Protein AF-A0ABD0NF14-F1 (afdb_monomer_lite)

Foldseek 3Di:
DDPVVVVVVVLVVLCVVLVVLLVLLQVLLVLCVPDPPLLVLLQVLCVVVVHDSDRQQHADPVDPCSSLSNLVSCLSSVVSSVVSCVVVVPPGDDQDPVSNVSSVVSNVVCVVVVVVD

Organism: Cirrhinus mrigala (NCBI:txid683832)

Sequence (117 aa):
MSDWSRRYIMVKDALKVVKPTVDKVKAIVEFFHKSTVATEKLKFTQRQMGMPELRPKQECATRWNSTFYMLKRILESKDAIISTLAVINAPVDTLSQENWETIKEVCNILEPFEEVT

InterPro domains:
  IPR012337 Ribonuclease H-like superfamily [SSF53098] (10-116)
  IPR052035 Zinc finger BED domain-containing [PTHR46481] (10-117)

pLDDT: mean 85.96, std 11.76, range [49.84, 96.31]

Secondary structure (DSSP, 8-state):
--HHHHHHHHHHHHHHHTHHHHHHHHHHHHHHHH-HHHHHHHHHHHHHTT----PPPPP-TT-THHHHHHHHHHHHTHHHHHHHHHHTT-SSPPPPHHHHHHHHHHHHHHHHHHTT-

Radius of gyration: 15.06 Å; chains: 1; bounding box: 42×29×37 Å

Structure (mmCIF, N/CA/C/O backbone):
data_AF-A0ABD0NF14-F1
#
_entry.id   AF-A0ABD0NF14-F1
#
loop_
_atom_site.group_PDB
_atom_site.id
_atom_site.type_symbol
_atom_site.label_atom_id
_atom_site.label_alt_id
_atom_site.label_comp_id
_atom_site.label_asym_id
_atom_site.label_entity_id
_atom_site.label_seq_id
_atom_site.pdbx_PDB_ins_code
_atom_site.Cartn_x
_atom_site.Cartn_y
_atom_site.Cartn_z
_atom_site.occupancy
_atom_site.B_iso_or_equiv
_atom_site.auth_seq_id
_atom_site.auth_comp_id
_atom_site.auth_asym_id
_atom_site.auth_atom_id
_atom_site.pdbx_PDB_model_num
ATOM 1 N N . MET A 1 1 ? 25.378 -13.646 -21.030 1.00 49.84 1 MET A N 1
ATOM 2 C CA . MET A 1 1 ? 24.395 -12.998 -20.132 1.00 49.84 1 MET A CA 1
ATOM 3 C C . MET A 1 1 ? 23.090 -13.755 -20.251 1.00 49.84 1 MET A C 1
ATOM 5 O O . MET A 1 1 ? 22.535 -13.788 -21.341 1.00 49.84 1 MET A O 1
ATOM 9 N N . SER A 1 2 ? 22.653 -14.409 -19.182 1.00 55.59 2 SER A N 1
ATOM 10 C CA . SER A 1 2 ? 21.353 -15.082 -19.106 1.00 55.59 2 SER A CA 1
ATOM 11 C C . SER A 1 2 ? 20.211 -14.079 -19.303 1.00 55.59 2 SER A C 1
ATOM 13 O O . SER A 1 2 ? 20.272 -12.975 -18.759 1.00 55.59 2 SER A O 1
ATOM 15 N N . ASP A 1 3 ? 19.171 -14.469 -20.048 1.00 69.44 3 ASP A N 1
ATOM 16 C CA . ASP A 1 3 ? 17.930 -13.701 -20.287 1.00 69.44 3 ASP A CA 1
ATOM 17 C C . ASP A 1 3 ? 17.351 -13.104 -18.984 1.00 69.44 3 ASP A C 1
ATOM 19 O O . ASP A 1 3 ? 16.937 -11.947 -18.913 1.00 69.44 3 ASP A O 1
ATOM 23 N N . TRP A 1 4 ? 17.498 -13.856 -17.893 1.00 60.41 4 TRP A N 1
ATOM 24 C CA . TRP A 1 4 ? 17.142 -13.478 -16.527 1.00 60.41 4 TRP A CA 1
ATOM 25 C C . TRP A 1 4 ? 17.778 -12.170 -16.025 1.00 60.41 4 TRP A C 1
ATOM 27 O O . TRP A 1 4 ? 17.117 -11.357 -15.383 1.00 60.41 4 TRP A O 1
ATOM 37 N N . SER A 1 5 ? 19.051 -11.914 -16.343 1.00 65.69 5 SER A N 1
ATOM 38 C CA . SER A 1 5 ? 19.748 -10.703 -15.888 1.00 65.69 5 SER A CA 1
ATOM 39 C C . SER A 1 5 ? 19.247 -9.450 -16.609 1.00 65.69 5 SER A C 1
ATOM 41 O O . SER A 1 5 ? 19.223 -8.375 -16.015 1.00 65.69 5 SER A O 1
ATOM 43 N N . ARG A 1 6 ? 18.805 -9.577 -17.869 1.00 67.12 6 ARG A N 1
ATOM 44 C CA . ARG A 1 6 ? 18.199 -8.467 -18.622 1.00 67.12 6 ARG A CA 1
ATOM 45 C C . ARG A 1 6 ? 16.795 -8.149 -18.120 1.00 67.12 6 ARG A C 1
ATOM 47 O O . ARG A 1 6 ? 16.507 -6.982 -17.869 1.00 67.12 6 ARG A O 1
ATOM 54 N N . ARG A 1 7 ? 15.960 -9.172 -17.904 1.00 67.38 7 ARG A N 1
ATOM 55 C CA . ARG A 1 7 ? 14.607 -9.008 -17.342 1.00 67.38 7 ARG A CA 1
ATOM 56 C C . ARG A 1 7 ? 14.644 -8.347 -15.962 1.00 67.38 7 ARG A C 1
ATOM 58 O O . ARG A 1 7 ? 13.910 -7.397 -15.716 1.00 67.38 7 ARG A O 1
ATOM 65 N N . TYR A 1 8 ? 15.568 -8.773 -15.099 1.00 67.69 8 TYR A N 1
ATOM 66 C CA . TYR A 1 8 ? 15.750 -8.189 -13.768 1.00 67.69 8 TYR A CA 1
ATOM 67 C C . TYR A 1 8 ? 16.123 -6.695 -13.799 1.00 67.69 8 TYR A C 1
ATOM 69 O O . TYR A 1 8 ? 15.604 -5.909 -13.005 1.00 67.69 8 TYR A O 1
ATOM 77 N N . ILE A 1 9 ? 17.004 -6.285 -14.719 1.00 69.00 9 ILE A N 1
ATOM 78 C CA . ILE A 1 9 ? 17.384 -4.872 -14.881 1.00 69.00 9 ILE A CA 1
ATOM 79 C C . ILE A 1 9 ? 16.190 -4.047 -15.376 1.00 69.00 9 ILE A C 1
ATOM 81 O O . ILE A 1 9 ? 15.915 -2.996 -14.804 1.00 69.00 9 ILE A O 1
ATOM 85 N N . MET A 1 10 ? 15.431 -4.552 -16.354 1.00 69.19 10 MET A N 1
ATOM 86 C CA . MET A 1 10 ? 14.229 -3.87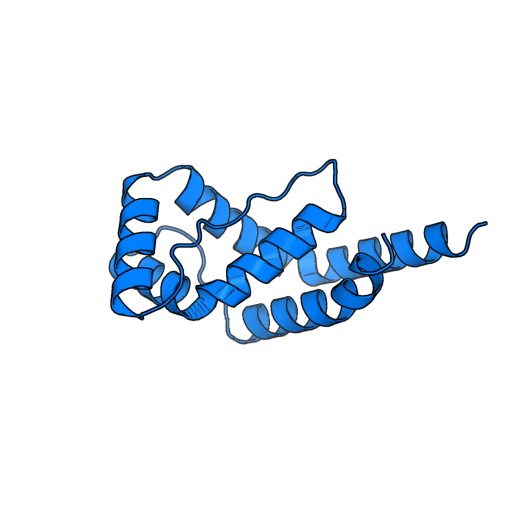5 -16.859 1.00 69.19 10 MET A CA 1
ATOM 87 C C . MET A 1 10 ? 13.180 -3.664 -15.765 1.00 69.19 10 MET A C 1
ATOM 89 O O . MET A 1 10 ? 12.643 -2.568 -15.634 1.00 69.19 10 MET A O 1
ATOM 93 N N . VAL A 1 11 ? 12.938 -4.681 -14.933 1.00 71.00 11 VAL A N 1
ATOM 94 C CA . VAL A 1 11 ? 12.033 -4.579 -13.778 1.00 71.00 11 VAL A CA 1
ATOM 95 C C . VAL A 1 11 ? 12.525 -3.523 -12.788 1.00 71.00 11 VAL A C 1
ATOM 97 O O . VAL A 1 11 ? 11.745 -2.686 -12.334 1.00 71.00 11 VAL A O 1
ATOM 100 N N . LYS A 1 12 ? 13.824 -3.509 -12.471 1.00 70.25 12 LYS A N 1
ATOM 101 C CA . LYS A 1 12 ? 14.401 -2.492 -11.583 1.00 70.25 12 LYS A CA 1
ATOM 102 C C . LYS A 1 12 ? 14.279 -1.081 -12.141 1.00 70.25 12 LYS A C 1
ATOM 104 O O . LYS A 1 12 ? 14.006 -0.163 -11.371 1.00 70.25 12 LYS A O 1
ATOM 109 N N . ASP A 1 13 ? 14.492 -0.898 -13.436 1.00 71.69 13 ASP A N 1
ATOM 110 C CA . ASP A 1 13 ? 14.392 0.413 -14.069 1.00 71.69 13 ASP A CA 1
ATOM 111 C C . ASP A 1 13 ? 12.936 0.885 -14.163 1.00 71.69 13 ASP A C 1
ATOM 113 O O . ASP A 1 13 ? 12.659 2.039 -13.841 1.00 71.69 13 ASP A O 1
ATOM 117 N N . ALA A 1 14 ? 11.988 -0.010 -14.451 1.00 72.31 14 ALA A N 1
ATOM 118 C CA . ALA A 1 14 ? 10.557 0.292 -14.376 1.00 72.31 14 ALA A CA 1
ATOM 119 C C . ALA A 1 14 ? 10.132 0.708 -12.954 1.00 72.31 14 ALA A C 1
ATOM 121 O O . ALA A 1 14 ? 9.421 1.699 -12.773 1.00 72.31 14 ALA A O 1
ATOM 122 N N . LEU A 1 15 ? 10.639 0.020 -11.922 1.00 75.38 15 LEU A N 1
ATOM 123 C CA . LEU A 1 15 ? 10.373 0.367 -10.522 1.00 75.38 15 LEU A CA 1
ATOM 124 C C . LEU A 1 15 ? 10.942 1.736 -10.110 1.00 75.38 15 LEU A C 1
ATOM 126 O O . LEU A 1 15 ? 10.413 2.357 -9.187 1.00 75.38 15 LEU A O 1
ATOM 130 N N . LYS A 1 16 ? 11.988 2.242 -10.780 1.00 79.25 16 LYS A N 1
ATOM 131 C CA . LYS A 1 16 ? 12.502 3.602 -10.526 1.00 79.25 16 LYS A CA 1
ATOM 132 C C . LYS A 1 16 ? 11.514 4.673 -10.973 1.00 79.25 16 LYS A C 1
ATOM 134 O O . LYS A 1 16 ? 11.384 5.679 -10.281 1.00 79.25 16 LYS A O 1
ATOM 139 N N . VAL A 1 17 ? 10.812 4.456 -12.086 1.00 79.88 17 VAL A N 1
ATOM 140 C CA . VAL A 1 17 ? 9.836 5.418 -12.629 1.00 79.88 17 VAL A CA 1
ATOM 141 C C . VAL A 1 17 ? 8.646 5.573 -11.682 1.00 79.88 17 VAL A C 1
ATOM 143 O O . VAL A 1 17 ? 8.181 6.680 -11.432 1.00 79.88 17 VAL A O 1
ATOM 146 N N . VAL A 1 18 ? 8.208 4.471 -11.074 1.00 86.88 18 VAL A N 1
ATOM 147 C CA . VAL A 1 18 ? 7.053 4.432 -10.157 1.00 86.88 18 VAL A CA 1
ATOM 148 C C . VAL A 1 18 ? 7.442 4.585 -8.685 1.00 86.88 18 VAL A C 1
ATOM 150 O O . VAL A 1 18 ? 6.599 4.459 -7.793 1.00 86.88 18 VAL A O 1
ATOM 153 N N . LYS A 1 19 ? 8.716 4.889 -8.407 1.00 88.50 19 LYS A N 1
ATOM 154 C CA . LYS A 1 19 ? 9.252 5.034 -7.051 1.00 88.50 19 LYS A CA 1
ATOM 155 C C . LYS A 1 19 ? 8.436 5.989 -6.164 1.00 88.50 19 LYS A C 1
ATOM 157 O O . LYS A 1 19 ? 8.161 5.593 -5.032 1.00 88.50 19 LYS A O 1
ATOM 162 N N . PRO A 1 20 ? 7.985 7.174 -6.627 1.00 91.75 20 PRO A N 1
ATOM 163 C CA . PRO A 1 20 ? 7.176 8.064 -5.791 1.00 91.75 20 PRO A CA 1
ATOM 164 C C . PRO A 1 20 ? 5.870 7.412 -5.319 1.00 91.75 20 PRO A C 1
ATOM 166 O O . PRO A 1 20 ? 5.490 7.532 -4.156 1.00 91.75 20 PRO A O 1
ATOM 169 N N . THR A 1 21 ? 5.199 6.668 -6.201 1.00 92.88 21 THR A N 1
ATOM 170 C CA . THR A 1 21 ? 3.984 5.918 -5.861 1.00 92.88 21 THR A CA 1
ATOM 171 C C . THR A 1 21 ? 4.288 4.789 -4.881 1.00 92.88 21 THR A C 1
ATOM 173 O O . THR A 1 21 ? 3.576 4.622 -3.893 1.00 92.88 21 THR A O 1
ATOM 176 N N . VAL A 1 22 ? 5.373 4.048 -5.106 1.00 90.56 22 VAL A N 1
ATOM 177 C CA . VAL A 1 22 ? 5.811 2.965 -4.215 1.00 90.56 22 VAL A CA 1
ATOM 178 C C . VAL A 1 22 ? 6.155 3.488 -2.817 1.00 90.56 22 VAL A C 1
ATOM 180 O O . VAL A 1 22 ? 5.794 2.852 -1.829 1.00 90.56 22 VAL A O 1
ATOM 183 N N . ASP A 1 23 ? 6.802 4.646 -2.703 1.00 92.12 23 ASP A N 1
ATOM 184 C CA . ASP A 1 23 ? 7.159 5.235 -1.408 1.00 92.12 23 ASP A CA 1
ATOM 185 C C . ASP A 1 23 ? 5.912 5.673 -0.616 1.00 92.12 23 ASP A C 1
ATOM 187 O O . ASP A 1 23 ? 5.832 5.420 0.588 1.00 92.12 23 ASP A O 1
ATOM 191 N N . LYS A 1 24 ? 4.883 6.216 -1.284 1.00 94.38 24 LYS A N 1
ATOM 192 C CA . LYS A 1 24 ? 3.580 6.488 -0.643 1.00 94.38 24 LYS A CA 1
ATOM 193 C C . LYS A 1 24 ? 2.919 5.210 -0.132 1.00 94.38 24 LYS A C 1
ATOM 195 O O . LYS A 1 24 ? 2.443 5.159 1.001 1.00 94.38 24 LYS A O 1
ATOM 200 N N . VAL A 1 25 ? 2.925 4.152 -0.946 1.00 94.25 25 VAL A N 1
ATOM 201 C CA . VAL A 1 25 ? 2.404 2.839 -0.541 1.00 94.25 25 VAL A CA 1
ATOM 202 C C . VAL A 1 25 ? 3.146 2.323 0.696 1.00 94.25 25 VAL A C 1
ATOM 204 O O . VAL A 1 25 ? 2.504 1.862 1.641 1.00 94.25 25 VAL A O 1
ATOM 207 N N . LYS A 1 26 ? 4.478 2.449 0.740 1.00 93.06 26 LYS A N 1
ATOM 208 C CA . LYS A 1 26 ? 5.286 2.065 1.910 1.00 93.06 26 LYS A CA 1
ATOM 209 C C . LYS A 1 26 ? 4.884 2.829 3.161 1.00 93.06 26 LYS A C 1
ATOM 211 O O . LYS A 1 26 ? 4.709 2.194 4.196 1.00 93.06 26 LYS A O 1
ATOM 216 N N . ALA A 1 27 ? 4.688 4.142 3.065 1.00 94.62 27 ALA A N 1
ATOM 217 C CA . ALA A 1 27 ? 4.265 4.959 4.199 1.00 94.62 27 ALA A CA 1
ATOM 218 C C . ALA A 1 27 ? 2.914 4.489 4.769 1.00 94.62 27 ALA A C 1
ATOM 220 O O . ALA A 1 27 ? 2.772 4.338 5.982 1.00 94.62 27 ALA A O 1
ATOM 221 N N . ILE A 1 28 ? 1.947 4.167 3.902 1.00 95.31 28 ILE A N 1
ATOM 222 C CA . ILE A 1 28 ? 0.641 3.624 4.314 1.00 95.31 28 ILE A CA 1
ATOM 223 C C . ILE A 1 28 ? 0.807 2.263 5.003 1.00 95.31 28 ILE A C 1
ATOM 225 O O . ILE A 1 28 ? 0.266 2.034 6.087 1.00 95.31 28 ILE A O 1
ATOM 229 N N . VAL A 1 29 ? 1.564 1.350 4.392 1.00 94.12 29 VAL A N 1
ATOM 230 C CA . VAL A 1 29 ? 1.828 0.014 4.949 1.00 94.12 29 VAL A CA 1
ATOM 231 C C . VAL A 1 29 ? 2.501 0.118 6.316 1.00 94.12 29 VAL A C 1
ATOM 233 O O . VAL A 1 29 ? 2.100 -0.563 7.260 1.00 94.12 29 VAL A O 1
ATOM 236 N N . GLU A 1 30 ? 3.517 0.968 6.431 1.00 94.19 30 GLU A N 1
ATOM 237 C CA . GLU A 1 30 ? 4.273 1.189 7.656 1.00 94.19 30 GLU A CA 1
ATOM 238 C C . GLU A 1 30 ? 3.403 1.801 8.754 1.00 94.19 30 GLU A C 1
ATOM 240 O O . GLU A 1 30 ? 3.473 1.355 9.900 1.00 94.19 30 GLU A O 1
ATOM 245 N N . PHE A 1 31 ? 2.533 2.749 8.406 1.00 94.75 31 PHE A N 1
ATOM 246 C CA . PHE A 1 31 ? 1.566 3.331 9.331 1.00 94.75 31 PHE A CA 1
ATOM 247 C C . PHE A 1 31 ? 0.662 2.262 9.958 1.00 94.75 31 PHE A C 1
ATOM 249 O O . PHE A 1 31 ? 0.575 2.168 11.187 1.00 94.75 31 PHE A O 1
ATOM 256 N N . PHE A 1 32 ? 0.057 1.392 9.142 1.00 94.25 32 PHE A N 1
ATOM 257 C CA . PHE A 1 32 ? -0.724 0.270 9.668 1.00 94.25 32 PHE A CA 1
ATOM 258 C C . PHE A 1 32 ? 0.149 -0.692 10.471 1.00 94.25 32 PHE A C 1
ATOM 260 O O . PHE A 1 32 ? -0.281 -1.206 11.501 1.00 94.25 32 PHE A O 1
ATOM 267 N N . HIS A 1 33 ? 1.394 -0.922 10.057 1.00 92.50 33 HIS A N 1
ATOM 268 C CA . HIS A 1 33 ? 2.269 -1.834 10.779 1.00 92.50 33 HIS A CA 1
ATOM 269 C C . HIS A 1 33 ? 2.626 -1.336 12.186 1.00 92.50 33 HIS A C 1
ATOM 271 O O . HIS A 1 33 ? 2.670 -2.139 13.118 1.00 92.50 33 HIS A O 1
ATOM 277 N N . LYS A 1 34 ? 2.848 -0.025 12.330 1.00 93.44 34 LYS A N 1
ATOM 278 C CA . LYS A 1 34 ? 3.210 0.643 13.588 1.00 93.44 34 LYS A CA 1
ATOM 279 C C . LYS A 1 34 ? 2.022 0.866 14.522 1.00 93.44 34 LYS A C 1
ATOM 281 O O . LYS A 1 34 ? 2.220 0.965 15.729 1.00 93.44 34 LYS A O 1
ATOM 286 N N . SER A 1 35 ? 0.802 0.953 13.991 1.00 94.56 35 SER A N 1
ATOM 287 C CA . SER A 1 35 ? -0.396 1.251 14.777 1.00 94.56 35 SER A CA 1
ATOM 288 C C . SER A 1 35 ? -1.335 0.050 14.871 1.00 94.56 35 SER A C 1
ATOM 290 O O . SER A 1 35 ? -2.059 -0.285 13.928 1.00 94.56 35 SER A O 1
ATOM 292 N N . THR A 1 36 ? -1.381 -0.569 16.055 1.00 93.50 36 THR A N 1
ATOM 293 C CA 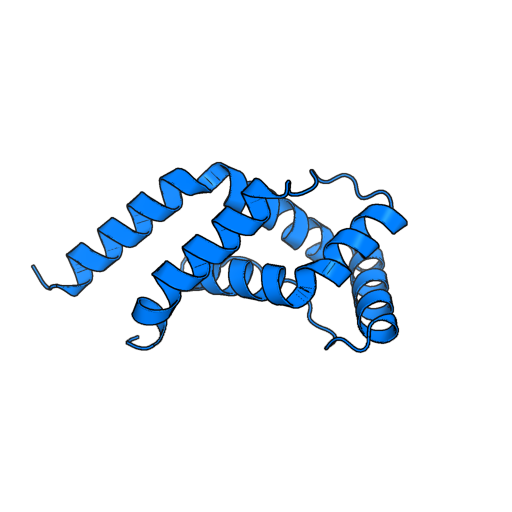. THR A 1 36 ? -2.351 -1.629 16.374 1.00 93.50 36 THR A CA 1
ATOM 294 C C . THR A 1 36 ? -3.783 -1.123 16.224 1.00 93.50 36 THR A C 1
ATOM 296 O O . THR A 1 36 ? -4.616 -1.811 15.646 1.00 93.50 36 THR A O 1
ATOM 299 N N . VAL A 1 37 ? -4.059 0.112 16.659 1.00 95.00 37 VAL A N 1
ATOM 300 C CA . VAL A 1 37 ? -5.390 0.731 16.547 1.00 95.00 37 VAL A CA 1
ATOM 301 C C . VAL A 1 37 ? -5.804 0.885 15.083 1.00 95.00 37 VAL A C 1
ATOM 303 O O . VAL A 1 37 ? -6.917 0.510 14.716 1.00 95.00 37 VAL A O 1
ATOM 306 N N . ALA A 1 38 ? -4.905 1.377 14.223 1.00 94.94 38 ALA A N 1
ATOM 307 C CA . ALA A 1 38 ? -5.190 1.499 12.795 1.00 94.94 38 ALA A CA 1
ATOM 308 C C . ALA A 1 38 ? -5.380 0.124 12.134 1.00 94.94 38 ALA A C 1
ATOM 310 O O . ALA A 1 38 ? -6.282 -0.041 11.315 1.00 94.94 38 ALA A O 1
ATOM 311 N N . THR A 1 39 ? -4.573 -0.875 12.512 1.00 94.81 39 THR A N 1
ATOM 312 C CA . THR A 1 39 ? -4.720 -2.255 12.018 1.00 94.81 39 THR A CA 1
ATOM 313 C C . THR A 1 39 ? -6.070 -2.856 12.410 1.00 94.81 39 THR A C 1
ATOM 315 O O . THR A 1 39 ? -6.742 -3.442 11.564 1.00 94.81 39 THR A O 1
ATOM 318 N N . GLU A 1 40 ? -6.500 -2.702 13.661 1.00 94.88 40 GLU A N 1
ATOM 319 C CA . GLU A 1 40 ? -7.800 -3.215 14.107 1.00 94.88 40 GLU A CA 1
ATOM 320 C C . GLU A 1 40 ? -8.961 -2.494 13.414 1.00 94.88 40 GLU A C 1
ATOM 322 O O . GLU A 1 40 ? -9.942 -3.130 13.017 1.00 94.88 40 GLU A O 1
ATOM 327 N N . LYS A 1 41 ? -8.830 -1.185 13.163 1.00 96.31 41 LYS A N 1
ATOM 328 C CA . LYS A 1 41 ? -9.822 -0.439 12.380 1.00 96.31 41 LYS A CA 1
ATOM 329 C C . LYS A 1 41 ? -9.887 -0.906 10.926 1.00 96.31 41 LYS A C 1
ATOM 331 O O . LYS A 1 41 ? -10.986 -1.001 10.378 1.00 96.31 41 LYS A O 1
ATOM 336 N N . LEU A 1 42 ? -8.748 -1.243 10.321 1.00 96.06 42 LEU A N 1
ATOM 337 C CA . LEU A 1 42 ? -8.702 -1.814 8.975 1.00 96.06 42 LEU A CA 1
ATOM 338 C C . LEU A 1 42 ? -9.424 -3.164 8.924 1.00 96.06 42 LEU A C 1
ATOM 340 O O . LEU A 1 42 ? -10.306 -3.339 8.088 1.00 96.06 42 LEU A O 1
ATOM 344 N N . LYS A 1 43 ? -9.135 -4.074 9.861 1.00 95.25 43 LYS A N 1
ATOM 345 C CA . LYS A 1 43 ? -9.828 -5.372 9.958 1.00 95.25 43 LYS A CA 1
ATOM 346 C C . LYS A 1 43 ? -11.329 -5.218 10.163 1.00 95.25 43 LYS A C 1
ATOM 348 O O . LYS A 1 43 ? -12.126 -5.951 9.584 1.00 95.25 43 LYS A O 1
ATOM 353 N N . PHE A 1 44 ? -11.738 -4.274 11.011 1.00 95.56 44 PHE A N 1
ATOM 354 C CA . PHE A 1 44 ? -13.152 -3.960 11.198 1.00 95.56 44 PHE A CA 1
ATOM 355 C C . PHE A 1 44 ? -13.792 -3.499 9.883 1.00 95.56 44 PHE A C 1
ATOM 357 O O . PHE A 1 44 ? -14.837 -4.014 9.502 1.00 95.56 44 PHE A O 1
ATOM 364 N N . THR A 1 45 ? -13.141 -2.585 9.163 1.00 95.69 45 THR A N 1
ATOM 365 C CA . THR A 1 45 ? -13.627 -2.072 7.874 1.00 95.69 45 THR A CA 1
ATOM 366 C C . THR A 1 45 ? -13.712 -3.180 6.820 1.00 95.69 45 THR A C 1
ATOM 368 O O . THR A 1 45 ? -14.734 -3.297 6.152 1.00 95.69 45 THR A O 1
ATOM 371 N N . GLN A 1 46 ? -12.706 -4.058 6.736 1.00 95.69 46 GLN A N 1
ATOM 372 C CA . GLN A 1 46 ? -12.722 -5.238 5.860 1.00 95.69 46 GLN A CA 1
ATOM 373 C C . GLN A 1 46 ? -13.921 -6.147 6.157 1.00 95.69 46 GLN A C 1
ATOM 375 O O . GLN A 1 46 ? -14.661 -6.492 5.239 1.00 95.69 46 GLN A O 1
ATOM 380 N N . ARG A 1 47 ? -14.185 -6.449 7.437 1.00 95.94 47 ARG A N 1
ATOM 381 C CA . ARG A 1 47 ? -15.364 -7.230 7.853 1.00 95.94 47 ARG A CA 1
ATOM 382 C C . ARG A 1 47 ? -16.681 -6.575 7.450 1.00 95.94 47 ARG A C 1
ATOM 384 O O . ARG A 1 47 ? -17.563 -7.264 6.950 1.00 95.94 47 ARG A O 1
ATOM 391 N N . GLN A 1 48 ? -16.817 -5.263 7.646 1.00 96.12 48 GLN A N 1
ATOM 392 C CA . GLN A 1 48 ? -18.030 -4.532 7.256 1.00 96.12 48 GLN A CA 1
ATOM 393 C C . GLN A 1 48 ? -18.258 -4.548 5.738 1.00 96.12 48 GLN A C 1
ATOM 395 O O . GLN A 1 48 ? -19.400 -4.558 5.292 1.00 96.12 48 GLN A O 1
ATOM 400 N N . MET A 1 49 ? -17.183 -4.587 4.950 1.00 95.06 49 MET A N 1
ATOM 401 C CA . MET A 1 49 ? -17.236 -4.655 3.487 1.00 95.06 49 MET A CA 1
ATOM 402 C C . MET A 1 49 ? -17.346 -6.090 2.942 1.00 95.06 49 MET A C 1
ATOM 404 O O . MET A 1 49 ? -17.352 -6.274 1.729 1.00 95.06 49 MET A O 1
ATOM 408 N N . GLY A 1 50 ? -17.393 -7.115 3.803 1.00 93.12 50 GLY A N 1
ATOM 409 C CA . GLY A 1 50 ? -17.364 -8.519 3.373 1.00 93.12 50 GLY A CA 1
ATOM 410 C C . GLY A 1 50 ? -16.046 -8.933 2.702 1.00 93.12 50 GLY A C 1
ATOM 411 O O . GLY A 1 50 ? -16.009 -9.914 1.963 1.00 93.12 50 GLY A O 1
ATOM 412 N N . MET A 1 51 ? -14.967 -8.182 2.935 1.00 92.44 51 MET A N 1
ATOM 413 C CA . MET A 1 51 ? -13.640 -8.446 2.385 1.00 92.44 51 MET A CA 1
ATOM 414 C C . MET A 1 51 ? -12.824 -9.347 3.324 1.00 92.44 51 MET A C 1
ATOM 416 O O . MET A 1 51 ? -13.013 -9.300 4.543 1.00 92.44 51 MET A O 1
ATOM 420 N N . PRO A 1 52 ? -11.854 -10.117 2.799 1.00 89.12 52 PRO A N 1
ATOM 421 C CA . PRO A 1 52 ? -10.909 -10.840 3.638 1.00 89.12 52 PRO A CA 1
ATOM 422 C C . PRO A 1 52 ? -10.116 -9.890 4.551 1.00 89.12 52 PRO A C 1
ATOM 424 O O . PRO A 1 52 ? -9.674 -8.820 4.128 1.00 89.12 52 PRO A O 1
ATOM 427 N N . GLU A 1 53 ? -9.894 -10.300 5.801 1.00 89.88 53 GLU A N 1
ATOM 428 C CA . GLU A 1 53 ? -9.093 -9.548 6.774 1.00 89.88 53 GLU A CA 1
ATOM 429 C C . GLU A 1 53 ? -7.598 -9.661 6.457 1.00 89.88 53 GLU A C 1
ATOM 431 O O . GLU A 1 53 ? -6.875 -10.523 6.964 1.00 89.88 53 GLU A O 1
ATOM 436 N N . LEU A 1 54 ? -7.120 -8.788 5.578 1.00 85.56 54 LEU A N 1
ATOM 437 C CA . LEU A 1 54 ? -5.742 -8.785 5.114 1.00 85.56 54 LEU A CA 1
ATOM 438 C C . LEU A 1 54 ? -4.970 -7.618 5.716 1.00 85.56 54 LEU A C 1
ATOM 440 O O . LEU A 1 54 ? -5.276 -6.452 5.472 1.00 85.56 54 LEU A O 1
ATOM 444 N N . ARG A 1 55 ? -3.890 -7.926 6.437 1.00 85.31 55 ARG A N 1
ATOM 445 C CA . ARG A 1 55 ? -2.915 -6.906 6.833 1.00 85.31 55 ARG A CA 1
ATOM 446 C C . ARG A 1 55 ? -2.074 -6.483 5.614 1.00 85.31 55 ARG A C 1
ATOM 448 O O . ARG A 1 55 ? -1.662 -7.363 4.842 1.00 85.31 55 ARG A O 1
ATOM 455 N N . PRO A 1 56 ? -1.760 -5.183 5.450 1.00 82.50 56 PRO A N 1
ATOM 456 C CA . PRO A 1 56 ? -0.817 -4.729 4.434 1.00 82.50 56 PRO A CA 1
ATOM 457 C C . PRO A 1 56 ? 0.539 -5.437 4.577 1.00 82.50 56 PRO A C 1
ATOM 459 O O . PRO A 1 56 ? 1.031 -5.639 5.691 1.00 82.50 56 PRO A O 1
ATOM 462 N N . LYS A 1 57 ? 1.135 -5.848 3.452 1.00 80.25 57 LYS A N 1
ATOM 463 C CA . LYS A 1 57 ? 2.435 -6.536 3.426 1.00 80.25 57 LYS A CA 1
ATOM 464 C C . LYS A 1 57 ? 3.563 -5.509 3.363 1.00 80.25 57 LYS A C 1
ATOM 466 O O . LYS A 1 57 ? 3.564 -4.686 2.460 1.00 80.25 57 LYS A O 1
ATOM 471 N N . GLN A 1 58 ? 4.528 -5.587 4.280 1.00 79.88 58 GLN A N 1
ATOM 472 C CA . GLN A 1 58 ? 5.760 -4.798 4.193 1.00 79.88 58 GLN A CA 1
ATOM 473 C C . GLN A 1 58 ? 6.653 -5.289 3.052 1.00 79.88 58 GLN A C 1
ATOM 475 O O . GLN A 1 58 ? 6.756 -6.492 2.798 1.00 79.88 58 GLN A O 1
ATOM 480 N N . GLU A 1 59 ? 7.314 -4.346 2.385 1.00 75.31 59 GLU A N 1
ATOM 481 C CA . GLU A 1 59 ? 8.397 -4.652 1.457 1.00 75.31 59 GLU A CA 1
ATOM 482 C C . GLU A 1 59 ? 9.593 -5.251 2.219 1.00 75.31 59 GLU A C 1
ATOM 484 O O . GLU A 1 59 ? 9.885 -4.889 3.357 1.00 75.31 59 GLU A O 1
ATOM 489 N N . CYS A 1 60 ? 10.310 -6.165 1.572 1.00 70.25 60 CYS A N 1
ATOM 490 C CA . CYS A 1 60 ? 11.536 -6.772 2.061 1.00 70.25 60 CYS A CA 1
ATOM 491 C C . CYS A 1 60 ? 12.653 -6.474 1.055 1.00 70.25 60 CYS A C 1
ATOM 493 O O . CYS A 1 60 ? 12.722 -7.090 -0.007 1.00 70.25 60 CYS A O 1
ATOM 495 N N . ALA A 1 61 ? 13.548 -5.545 1.394 1.00 60.34 61 ALA A N 1
ATOM 496 C CA . ALA A 1 61 ? 14.570 -5.028 0.477 1.00 60.34 61 ALA A CA 1
ATOM 497 C C . ALA A 1 61 ? 15.476 -6.107 -0.158 1.00 60.34 61 ALA A C 1
ATOM 499 O O . ALA A 1 61 ? 16.039 -5.891 -1.229 1.00 60.34 61 ALA A O 1
ATOM 500 N N . THR A 1 62 ? 15.610 -7.277 0.476 1.00 59.91 62 THR A N 1
ATOM 501 C CA . THR A 1 62 ? 16.432 -8.396 -0.012 1.00 59.91 62 THR A CA 1
ATOM 502 C C . THR A 1 62 ? 15.703 -9.321 -0.994 1.00 59.91 62 THR A C 1
ATOM 504 O O . THR A 1 62 ? 16.335 -10.192 -1.590 1.00 59.91 62 THR A O 1
ATOM 507 N N . ARG A 1 63 ? 14.391 -9.146 -1.204 1.00 63.69 63 ARG A N 1
ATOM 508 C CA . ARG A 1 63 ? 13.568 -9.964 -2.109 1.00 63.69 63 ARG A CA 1
ATOM 509 C C . ARG A 1 63 ? 12.872 -9.080 -3.133 1.00 63.69 63 ARG A C 1
ATOM 511 O O . ARG A 1 63 ? 11.977 -8.315 -2.783 1.00 63.69 63 ARG A O 1
ATOM 518 N N . TRP A 1 64 ? 13.236 -9.231 -4.404 1.00 65.88 64 TRP A N 1
ATOM 519 C CA . TRP A 1 64 ? 12.705 -8.401 -5.492 1.00 65.88 64 TRP A CA 1
ATOM 520 C C . TRP A 1 64 ? 11.176 -8.526 -5.664 1.00 65.88 64 TRP A C 1
ATOM 522 O O . TRP A 1 64 ? 10.521 -7.532 -5.960 1.00 65.88 64 TRP A O 1
ATOM 532 N N . ASN A 1 65 ? 10.589 -9.688 -5.338 1.00 73.25 65 ASN A N 1
ATOM 533 C CA . ASN A 1 65 ? 9.131 -9.902 -5.362 1.00 73.25 65 ASN A CA 1
ATOM 534 C C . ASN A 1 65 ? 8.377 -9.183 -4.240 1.00 73.25 65 ASN A C 1
ATOM 536 O O . ASN A 1 65 ? 7.152 -9.086 -4.273 1.00 73.25 65 ASN A O 1
ATOM 540 N N . SER A 1 66 ? 9.067 -8.695 -3.208 1.00 80.75 66 SER A N 1
ATOM 541 C CA . SER A 1 66 ? 8.385 -8.123 -2.047 1.00 80.75 66 SER A CA 1
ATOM 542 C C . SER A 1 66 ? 7.653 -6.821 -2.376 1.00 80.75 66 SER A C 1
ATOM 544 O O . SER A 1 66 ? 6.561 -6.602 -1.853 1.00 80.75 66 SER A O 1
ATOM 546 N N . THR A 1 67 ? 8.191 -6.006 -3.291 1.00 83.88 67 THR A N 1
ATOM 547 C CA . THR A 1 67 ? 7.516 -4.806 -3.796 1.00 83.88 67 THR A CA 1
ATOM 548 C C . THR A 1 67 ? 6.246 -5.195 -4.549 1.00 83.88 67 THR A C 1
ATOM 550 O O . THR A 1 67 ? 5.186 -4.655 -4.253 1.00 83.88 67 THR A O 1
ATOM 553 N N . PHE A 1 68 ? 6.312 -6.194 -5.438 1.00 86.75 68 PHE A N 1
ATOM 554 C CA . PHE A 1 68 ? 5.135 -6.725 -6.135 1.00 86.75 68 PHE A CA 1
ATOM 555 C C . PHE A 1 68 ? 4.055 -7.202 -5.154 1.00 86.75 68 PHE A C 1
ATOM 557 O O . PHE A 1 68 ? 2.908 -6.770 -5.239 1.00 86.75 68 PHE A O 1
ATOM 564 N N . TYR A 1 69 ? 4.419 -8.025 -4.168 1.00 89.25 69 TYR A N 1
ATOM 565 C CA . TYR A 1 69 ? 3.465 -8.542 -3.185 1.00 89.25 69 TYR A CA 1
ATOM 566 C C . TYR A 1 69 ? 2.868 -7.460 -2.276 1.00 89.25 69 TYR A C 1
ATOM 568 O O . TYR A 1 69 ? 1.710 -7.581 -1.871 1.00 89.25 69 TYR A O 1
ATOM 576 N N . MET A 1 70 ? 3.633 -6.418 -1.944 1.00 92.50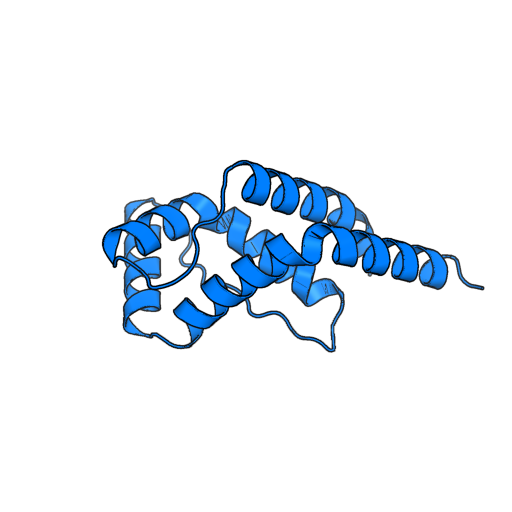 70 MET A N 1
ATOM 577 C CA . MET A 1 70 ? 3.125 -5.248 -1.223 1.00 92.50 70 MET A CA 1
ATOM 578 C C . MET A 1 70 ? 2.090 -4.496 -2.065 1.00 92.50 70 MET A C 1
ATOM 580 O O . MET A 1 70 ? 0.990 -4.232 -1.582 1.00 92.50 70 MET A O 1
ATOM 584 N N . LEU A 1 71 ? 2.420 -4.201 -3.324 1.00 91.62 71 LEU A N 1
ATOM 585 C CA . LEU A 1 71 ? 1.541 -3.495 -4.258 1.00 91.62 71 LEU A CA 1
ATOM 586 C C . LEU A 1 71 ? 0.250 -4.285 -4.524 1.00 91.62 71 LEU A C 1
ATOM 588 O O . LEU A 1 71 ? -0.842 -3.735 -4.378 1.00 91.62 71 LEU A O 1
ATOM 592 N N . LYS A 1 72 ? 0.362 -5.594 -4.790 1.00 92.19 72 LYS A N 1
ATOM 593 C CA . LYS A 1 72 ? -0.782 -6.495 -5.004 1.00 92.19 72 LYS A CA 1
ATOM 594 C C . LYS A 1 72 ? -1.707 -6.523 -3.785 1.00 92.19 72 LYS A C 1
ATOM 596 O O . LYS A 1 72 ? -2.912 -6.343 -3.925 1.00 92.19 72 LYS A O 1
ATOM 601 N N . ARG A 1 73 ? -1.153 -6.635 -2.571 1.00 93.19 73 ARG A N 1
ATOM 602 C CA . ARG A 1 73 ? -1.947 -6.632 -1.328 1.00 93.19 73 ARG A CA 1
ATOM 603 C C . ARG A 1 73 ? -2.693 -5.315 -1.103 1.00 93.19 73 ARG A C 1
ATOM 605 O O . ARG A 1 73 ? -3.820 -5.317 -0.611 1.00 93.19 73 ARG A O 1
ATOM 612 N N . ILE A 1 74 ? -2.050 -4.195 -1.418 1.00 93.81 74 ILE A N 1
ATOM 613 C CA . ILE A 1 74 ? -2.648 -2.867 -1.280 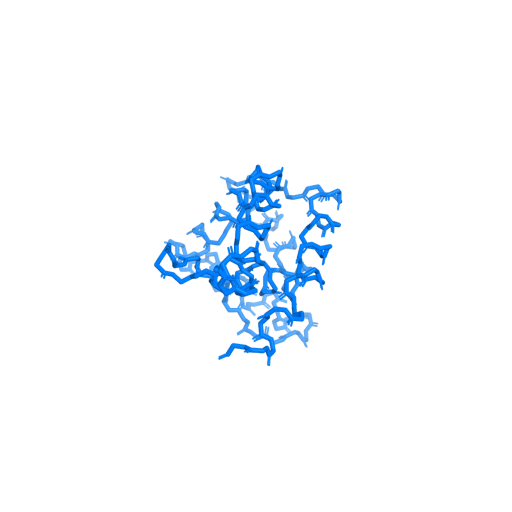1.00 93.81 74 ILE A CA 1
ATOM 614 C C . ILE A 1 74 ? -3.791 -2.677 -2.283 1.00 93.81 74 ILE A C 1
ATOM 616 O O . ILE A 1 74 ? -4.823 -2.131 -1.901 1.00 93.81 74 ILE A O 1
ATOM 620 N N . LEU A 1 75 ? -3.667 -3.201 -3.508 1.00 93.94 75 LEU A N 1
ATOM 621 C CA . LEU A 1 75 ? -4.768 -3.236 -4.478 1.00 93.94 75 LEU A CA 1
ATOM 622 C C . LEU A 1 75 ? -5.937 -4.110 -4.013 1.00 93.94 75 LEU A C 1
ATOM 624 O O . LEU A 1 75 ? -7.078 -3.662 -4.065 1.00 93.94 75 LEU A O 1
ATOM 628 N N . GLU A 1 76 ? -5.664 -5.318 -3.510 1.00 93.19 76 GLU A N 1
ATOM 629 C CA . GLU A 1 76 ? -6.690 -6.229 -2.966 1.00 93.19 76 GLU A CA 1
ATOM 630 C C . GLU A 1 76 ? -7.494 -5.591 -1.824 1.00 93.19 76 GLU A C 1
ATOM 632 O O . GLU A 1 76 ? -8.654 -5.929 -1.611 1.00 93.19 76 GLU A O 1
ATOM 637 N N . SER A 1 77 ? -6.874 -4.675 -1.076 1.00 93.25 77 SER A N 1
ATOM 638 C CA . SER A 1 77 ? -7.478 -3.995 0.076 1.00 93.25 77 SER A CA 1
ATOM 639 C C . SER A 1 77 ? -7.821 -2.529 -0.202 1.00 93.25 77 SER A C 1
ATOM 641 O O . SER A 1 77 ? -8.031 -1.780 0.752 1.00 93.25 77 SER A O 1
ATOM 643 N N . LYS A 1 78 ? -7.859 -2.100 -1.473 1.00 94.81 78 LYS A N 1
ATOM 644 C CA . LYS A 1 78 ? -7.970 -0.686 -1.873 1.00 94.81 78 LYS A CA 1
ATOM 645 C C . LYS A 1 78 ? -9.100 0.047 -1.149 1.00 94.81 78 LYS A C 1
ATOM 647 O O . LYS A 1 78 ? -8.840 1.038 -0.468 1.00 94.81 78 LYS A O 1
ATOM 652 N N . ASP A 1 79 ? -10.327 -0.454 -1.258 1.00 95.19 79 ASP A N 1
ATOM 653 C CA . ASP A 1 79 ? -11.511 0.231 -0.726 1.00 95.19 79 ASP A CA 1
ATOM 654 C C . ASP A 1 79 ? -11.494 0.286 0.805 1.00 95.19 79 ASP A C 1
ATOM 656 O O . ASP A 1 79 ? -11.732 1.338 1.405 1.00 95.19 79 ASP A O 1
ATOM 660 N N . ALA A 1 80 ? -11.095 -0.817 1.446 1.00 95.75 80 ALA A N 1
ATOM 661 C CA . ALA A 1 80 ? -10.937 -0.875 2.893 1.00 95.75 80 ALA A CA 1
ATOM 662 C C . ALA A 1 80 ? -9.846 0.085 3.394 1.00 95.75 80 ALA A C 1
ATOM 664 O O . ALA A 1 80 ? -10.029 0.728 4.429 1.00 95.75 80 ALA A O 1
ATOM 665 N N . ILE A 1 81 ? -8.733 0.226 2.669 1.00 95.50 81 ILE A N 1
ATOM 666 C CA . ILE A 1 81 ? -7.656 1.160 3.016 1.00 95.50 81 ILE A CA 1
ATOM 667 C C . ILE A 1 81 ? -8.119 2.603 2.865 1.00 95.50 81 ILE A C 1
ATOM 669 O O . ILE A 1 81 ? -7.975 3.366 3.818 1.00 95.50 81 ILE A O 1
ATOM 673 N N . ILE A 1 82 ? -8.710 2.970 1.724 1.00 96.06 82 ILE A N 1
ATOM 674 C CA . ILE A 1 82 ? -9.213 4.332 1.486 1.00 96.06 82 ILE A CA 1
ATOM 675 C C . ILE A 1 82 ? -10.213 4.716 2.578 1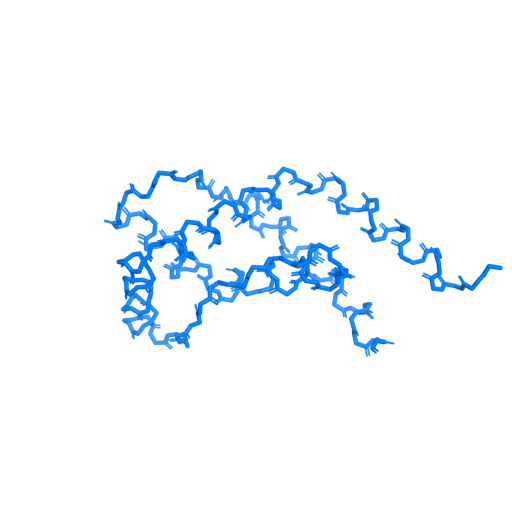.00 96.06 82 ILE A C 1
ATOM 677 O O . ILE A 1 82 ? -10.052 5.747 3.234 1.00 96.06 82 ILE A O 1
ATOM 681 N N . SER A 1 83 ? -11.200 3.853 2.832 1.00 96.19 83 SER A N 1
ATOM 682 C CA . SER A 1 83 ? -12.204 4.093 3.866 1.00 96.19 83 SER A CA 1
ATOM 683 C C . SER A 1 83 ? -11.581 4.192 5.256 1.00 96.19 83 SER A C 1
ATOM 685 O O . SER A 1 83 ? -11.956 5.071 6.029 1.00 96.19 83 SER A O 1
ATOM 687 N N . THR A 1 84 ? -10.634 3.316 5.598 1.00 95.94 84 THR A N 1
ATOM 688 C CA . THR A 1 84 ? -10.019 3.318 6.932 1.00 95.94 84 THR A CA 1
ATOM 689 C C . THR A 1 84 ? -9.195 4.578 7.162 1.00 95.94 84 THR A C 1
ATOM 691 O O . THR A 1 84 ? -9.352 5.204 8.208 1.00 95.94 84 THR A O 1
ATOM 694 N N . LEU A 1 85 ? -8.349 4.968 6.200 1.00 96.19 85 LEU A N 1
ATOM 695 C CA . LEU A 1 85 ? -7.509 6.166 6.297 1.00 96.19 85 LEU A CA 1
ATOM 696 C C . LEU A 1 85 ? -8.356 7.433 6.461 1.00 96.19 85 LEU A C 1
ATOM 698 O O . LEU A 1 85 ? -8.026 8.272 7.299 1.00 96.19 85 LEU A O 1
ATOM 702 N N . ALA A 1 86 ? -9.469 7.532 5.726 1.00 95.44 86 ALA A N 1
ATOM 703 C CA . ALA A 1 86 ? -10.413 8.638 5.848 1.00 95.44 86 ALA A CA 1
ATOM 704 C C . ALA A 1 86 ? -11.081 8.676 7.233 1.00 95.44 86 ALA A C 1
ATOM 706 O O . ALA A 1 86 ? -11.119 9.722 7.875 1.00 95.44 86 ALA A O 1
ATOM 707 N N . VAL A 1 87 ? -11.559 7.530 7.732 1.00 95.31 87 VAL A N 1
ATOM 708 C CA . VAL A 1 87 ? -12.266 7.443 9.024 1.00 95.31 87 VAL A CA 1
ATOM 709 C C . VAL A 1 87 ? -11.374 7.810 10.210 1.00 95.31 87 VAL A C 1
ATOM 711 O O . VAL A 1 87 ? -11.856 8.402 11.172 1.00 95.31 87 VAL A O 1
ATOM 714 N N . ILE A 1 88 ? -10.090 7.448 10.174 1.00 95.19 88 ILE A N 1
ATOM 715 C CA . ILE A 1 88 ? -9.153 7.729 11.276 1.00 95.19 88 ILE A CA 1
ATOM 716 C C . ILE A 1 88 ? -8.350 9.016 11.074 1.00 95.19 88 ILE A C 1
ATOM 718 O O . ILE A 1 88 ? -7.491 9.306 11.904 1.00 95.19 88 ILE A O 1
ATOM 722 N N . ASN A 1 89 ? -8.602 9.752 9.985 1.00 94.31 89 ASN A N 1
ATOM 723 C CA . ASN A 1 89 ? -7.838 10.930 9.579 1.00 94.31 89 ASN A CA 1
ATOM 724 C C . ASN A 1 89 ? -6.319 10.679 9.645 1.00 94.31 89 ASN A C 1
ATOM 726 O O . ASN A 1 89 ? -5.579 11.350 10.369 1.00 94.31 89 ASN A O 1
ATOM 730 N N . ALA A 1 90 ? -5.876 9.617 8.968 1.00 94.00 90 ALA A N 1
ATOM 731 C CA . ALA A 1 90 ? -4.509 9.128 9.080 1.00 94.00 90 ALA A CA 1
ATOM 732 C C . ALA A 1 90 ? -3.486 10.180 8.599 1.00 94.00 90 ALA A C 1
ATOM 734 O O . ALA A 1 90 ? -3.689 10.784 7.547 1.00 94.00 90 ALA A O 1
ATOM 735 N N . PRO A 1 91 ? -2.348 10.353 9.297 1.00 94.00 91 PRO A N 1
ATOM 736 C CA . PRO A 1 91 ? -1.300 11.304 8.925 1.00 94.00 91 PRO A CA 1
ATOM 737 C C . PRO A 1 91 ? -0.385 10.735 7.825 1.00 94.00 91 PRO A C 1
ATOM 739 O O . PRO A 1 91 ? 0.834 10.686 7.979 1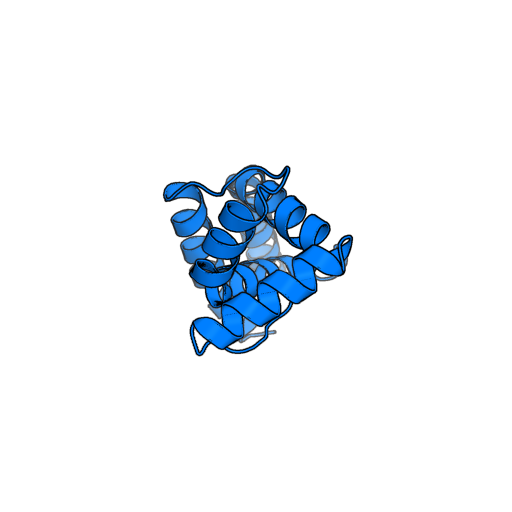.00 94.00 91 PRO A O 1
ATOM 742 N N . VAL A 1 92 ? -0.974 10.239 6.738 1.00 93.44 92 VAL A N 1
ATOM 743 C CA . VAL A 1 92 ? -0.265 9.716 5.563 1.00 93.44 92 VAL A CA 1
ATOM 744 C C . VAL A 1 92 ? -0.894 10.273 4.296 1.00 93.44 92 VAL A C 1
ATOM 746 O O . VAL A 1 92 ? -2.106 10.478 4.237 1.00 93.44 92 VAL A O 1
ATOM 749 N N . ASP A 1 93 ? -0.076 10.478 3.268 1.00 91.31 93 ASP A N 1
ATOM 750 C CA . ASP A 1 93 ? -0.569 10.955 1.982 1.00 91.31 93 ASP A CA 1
ATOM 751 C C . ASP A 1 93 ? -1.544 9.953 1.361 1.00 91.31 93 ASP A C 1
ATOM 753 O O . ASP A 1 93 ? -1.265 8.755 1.241 1.00 91.31 93 ASP A O 1
ATOM 757 N N . THR A 1 94 ? -2.685 10.456 0.901 1.00 89.00 94 THR A N 1
ATOM 758 C CA . THR A 1 94 ? -3.635 9.653 0.136 1.00 89.00 94 THR A CA 1
ATOM 759 C C . THR A 1 94 ? -3.082 9.343 -1.254 1.00 89.00 94 THR A C 1
ATOM 761 O O . THR A 1 94 ? -2.465 10.191 -1.905 1.00 89.00 94 THR A O 1
ATOM 764 N N . LEU A 1 95 ? -3.357 8.137 -1.748 1.00 93.25 95 LEU A N 1
ATOM 765 C CA . LEU A 1 95 ? -3.056 7.755 -3.127 1.00 93.25 95 LEU A CA 1
ATOM 766 C C . LEU A 1 95 ? -4.109 8.350 -4.072 1.00 93.25 95 LEU A C 1
ATOM 768 O O . LEU A 1 95 ? -5.305 8.110 -3.893 1.00 93.25 95 LEU A O 1
ATOM 772 N N . SER A 1 96 ? -3.660 9.103 -5.081 1.00 95.00 96 SER A N 1
ATOM 773 C CA . SER A 1 96 ? -4.526 9.612 -6.153 1.00 95.00 96 SER A CA 1
ATOM 774 C C . SER A 1 96 ? -5.023 8.479 -7.057 1.00 95.00 96 SER A C 1
ATOM 776 O O . SER A 1 96 ? -4.492 7.368 -7.026 1.00 95.00 96 SER A O 1
ATOM 778 N N . GLN A 1 97 ? -6.017 8.757 -7.904 1.00 94.19 97 GLN A N 1
ATOM 779 C CA . GLN A 1 97 ? -6.476 7.794 -8.909 1.00 94.19 97 GLN A CA 1
ATOM 780 C C . GLN A 1 97 ? -5.330 7.316 -9.817 1.00 94.19 97 GLN A C 1
ATOM 782 O O . GLN A 1 97 ? -5.147 6.111 -9.964 1.00 94.19 97 GLN A O 1
ATOM 787 N N . GLU A 1 98 ? -4.507 8.240 -10.316 1.00 93.56 98 GLU A N 1
ATOM 788 C CA . GLU A 1 98 ? -3.308 7.931 -11.106 1.00 93.56 98 GLU A CA 1
ATOM 789 C C . GLU A 1 98 ? -2.340 7.020 -10.337 1.00 93.56 98 GLU A C 1
ATOM 791 O O . GLU A 1 98 ? -1.792 6.072 -10.887 1.00 93.56 98 GLU A O 1
ATOM 796 N N . ASN A 1 99 ? -2.156 7.240 -9.028 1.00 93.81 99 ASN A N 1
ATOM 797 C CA . ASN A 1 99 ? -1.333 6.341 -8.220 1.00 93.81 99 ASN A CA 1
ATOM 798 C C . ASN A 1 99 ? -1.905 4.917 -8.204 1.00 93.81 99 ASN A C 1
ATOM 800 O O . ASN A 1 99 ? -1.142 3.966 -8.340 1.00 93.81 99 ASN A O 1
ATOM 804 N N . TRP A 1 100 ? -3.222 4.751 -8.078 1.00 95.25 100 TRP A N 1
ATOM 805 C CA . TRP A 1 100 ? -3.853 3.428 -8.130 1.00 95.25 100 TRP A CA 1
ATOM 806 C C . TRP A 1 100 ? -3.723 2.752 -9.497 1.00 95.25 100 TRP A C 1
ATOM 808 O O . TRP A 1 100 ? -3.510 1.540 -9.550 1.00 95.25 100 TRP A O 1
ATOM 818 N N . GLU A 1 101 ? -3.842 3.516 -10.579 1.00 94.06 101 GLU A N 1
ATOM 819 C CA . GLU A 1 101 ? -3.662 3.029 -11.951 1.00 94.06 101 GLU A CA 1
ATOM 820 C C . GLU A 1 101 ? -2.220 2.559 -12.171 1.00 94.06 101 GLU A C 1
ATOM 822 O O . GLU A 1 101 ? -2.012 1.403 -12.542 1.00 94.06 101 GLU A O 1
ATOM 827 N N . THR A 1 102 ? -1.234 3.365 -11.775 1.00 91.44 102 THR A N 1
ATOM 828 C CA . THR A 1 102 ? 0.188 2.995 -11.809 1.00 91.44 102 THR A CA 1
ATOM 829 C C . THR A 1 102 ? 0.474 1.717 -11.019 1.00 91.44 102 THR A C 1
ATOM 831 O O . THR A 1 102 ? 1.180 0.835 -11.502 1.00 91.44 102 THR A O 1
ATOM 834 N N . ILE A 1 103 ? -0.080 1.566 -9.808 1.00 92.12 103 ILE A N 1
ATOM 835 C CA . ILE A 1 103 ? 0.111 0.345 -9.003 1.00 92.12 103 ILE A CA 1
ATOM 836 C C . ILE A 1 103 ? -0.442 -0.879 -9.749 1.00 92.12 103 ILE A C 1
ATOM 838 O O . ILE A 1 103 ? 0.211 -1.924 -9.779 1.00 92.12 103 ILE A O 1
ATOM 842 N N . LYS A 1 104 ? -1.621 -0.754 -10.370 1.00 92.69 104 LYS A N 1
ATOM 843 C CA . LYS A 1 104 ? -2.252 -1.829 -11.148 1.00 92.69 104 LYS A CA 1
ATOM 844 C C . LYS A 1 104 ? -1.418 -2.212 -12.368 1.00 92.69 104 LYS A C 1
ATOM 846 O O . LYS A 1 104 ? -1.184 -3.398 -12.583 1.00 92.69 104 LYS A O 1
ATOM 851 N N . GLU A 1 105 ? -0.946 -1.234 -13.132 1.00 89.69 105 GLU A N 1
ATOM 852 C CA . GLU A 1 105 ? -0.092 -1.472 -14.300 1.00 89.69 105 GLU A CA 1
ATOM 853 C C . GLU A 1 105 ? 1.213 -2.164 -13.915 1.00 89.69 105 GLU A C 1
ATOM 855 O O . GLU A 1 105 ? 1.584 -3.164 -14.530 1.00 89.69 105 GLU A O 1
ATOM 860 N N . VAL A 1 106 ? 1.870 -1.702 -12.848 1.00 87.69 106 VAL A N 1
ATOM 861 C CA . VAL A 1 106 ? 3.090 -2.333 -12.333 1.00 87.69 106 VAL A CA 1
ATOM 862 C C . VAL A 1 106 ? 2.819 -3.777 -11.921 1.00 87.69 106 VAL A C 1
ATOM 864 O O . VAL A 1 106 ? 3.584 -4.660 -12.294 1.00 87.69 106 VAL A O 1
ATOM 867 N N . CYS A 1 107 ? 1.733 -4.053 -11.195 1.00 89.00 107 CYS A N 1
ATOM 868 C CA . CYS A 1 107 ? 1.373 -5.427 -10.842 1.00 89.00 107 CYS A CA 1
ATOM 869 C C . CYS A 1 107 ? 1.167 -6.306 -12.082 1.00 89.00 107 CYS A C 1
ATOM 871 O O . CYS A 1 107 ? 1.742 -7.388 -12.133 1.00 89.00 107 CYS A O 1
ATOM 873 N N . ASN A 1 108 ? 0.438 -5.830 -13.092 1.00 87.56 108 ASN A N 1
ATOM 874 C CA . ASN A 1 108 ? 0.206 -6.581 -14.330 1.00 87.56 108 ASN A CA 1
ATOM 875 C C . ASN A 1 108 ? 1.503 -6.855 -15.105 1.00 87.56 108 ASN A C 1
ATOM 877 O O . ASN A 1 108 ? 1.665 -7.927 -15.680 1.00 87.56 108 ASN A O 1
ATOM 881 N N . ILE A 1 109 ? 2.432 -5.894 -15.128 1.00 84.19 109 ILE A N 1
ATOM 882 C CA . ILE A 1 109 ? 3.734 -6.065 -15.782 1.00 84.19 109 ILE A CA 1
ATOM 883 C C . ILE A 1 109 ? 4.577 -7.089 -15.028 1.00 84.19 109 ILE A C 1
ATOM 885 O O . ILE A 1 109 ? 5.262 -7.878 -15.665 1.00 84.19 109 ILE A O 1
ATOM 889 N N . LEU A 1 110 ? 4.558 -7.069 -13.693 1.00 82.56 110 LEU A N 1
ATOM 890 C CA . LEU A 1 110 ? 5.403 -7.929 -12.861 1.00 82.56 110 LEU A CA 1
ATOM 891 C C . LEU A 1 110 ? 4.856 -9.351 -12.691 1.00 82.56 110 LEU A C 1
ATOM 893 O O . LEU A 1 110 ? 5.648 -10.260 -12.460 1.00 82.56 110 LEU A O 1
ATOM 897 N N . GLU A 1 111 ? 3.546 -9.558 -12.823 1.00 84.38 111 GLU A N 1
ATOM 898 C CA . GLU A 1 111 ? 2.892 -10.854 -12.605 1.00 84.38 111 GLU A CA 1
ATOM 899 C C . GLU A 1 111 ? 3.475 -11.993 -13.472 1.00 84.38 111 GLU A C 1
ATOM 901 O O . GLU A 1 111 ? 3.883 -13.000 -12.892 1.00 84.38 111 GLU A O 1
ATOM 906 N N . PRO A 1 112 ? 3.699 -11.831 -14.795 1.00 81.69 112 PRO A N 1
ATOM 907 C CA . PRO A 1 112 ? 4.333 -12.866 -15.620 1.00 81.69 112 PRO A CA 1
ATOM 908 C C . PRO A 1 112 ? 5.787 -13.183 -15.245 1.00 81.69 112 PRO A C 1
ATOM 910 O O . PRO A 1 112 ? 6.307 -14.232 -15.615 1.00 81.69 112 PRO A O 1
ATOM 913 N N . PHE A 1 113 ? 6.488 -12.265 -14.573 1.00 74.12 113 PHE A N 1
ATOM 914 C CA . PHE A 1 113 ? 7.855 -12.513 -14.105 1.00 74.12 113 PHE A CA 1
ATOM 915 C C . PHE A 1 113 ? 7.867 -13.261 -12.771 1.00 74.12 113 PHE A C 1
ATOM 917 O O . PHE A 1 113 ? 8.852 -13.932 -12.464 1.00 74.12 113 PHE A O 1
ATOM 924 N N . GLU A 1 114 ? 6.792 -13.147 -11.991 1.00 74.69 114 GLU A N 1
ATOM 925 C CA . GLU A 1 114 ? 6.624 -13.887 -10.747 1.00 74.69 114 GLU A CA 1
ATOM 926 C C . GLU A 1 114 ? 6.350 -15.364 -11.031 1.00 74.69 114 GLU A C 1
ATOM 928 O O . GLU A 1 114 ? 7.103 -16.193 -10.540 1.00 74.69 114 GLU A O 1
ATOM 933 N N . GLU A 1 115 ? 5.392 -15.684 -11.910 1.00 66.94 115 GLU A N 1
ATOM 934 C CA . GLU A 1 115 ? 4.958 -17.069 -12.196 1.00 66.94 115 GLU A CA 1
ATOM 935 C C . GLU A 1 115 ? 6.075 -17.994 -12.720 1.00 66.94 115 GLU A C 1
ATOM 937 O O . GLU A 1 115 ? 5.936 -19.217 -12.739 1.00 66.94 115 GLU A O 1
ATOM 942 N N . VAL A 1 116 ? 7.188 -17.411 -13.169 1.00 58.12 116 VAL A N 1
ATOM 943 C CA . VAL A 1 116 ? 8.353 -18.106 -13.737 1.00 58.12 116 VAL A CA 1
ATOM 944 C C . VAL A 1 116 ? 9.480 -18.288 -12.698 1.00 58.12 116 VAL A C 1
ATOM 946 O O . VAL A 1 116 ? 10.534 -18.837 -13.030 1.00 58.12 116 VAL A O 1
ATOM 949 N N . THR A 1 117 ? 9.292 -17.827 -11.456 1.00 54.44 117 THR A N 1
ATOM 950 C CA . THR A 1 117 ? 10.285 -17.856 -10.361 1.00 54.44 117 THR A CA 1
ATOM 951 C C . THR A 1 117 ? 9.897 -18.840 -9.265 1.00 54.44 117 THR A C 1
ATOM 953 O O . THR A 1 117 ? 10.810 -19.561 -8.800 1.00 54.44 117 THR A O 1
#